Protein AF-A0A5J9UQK7-F1 (afdb_monomer)

Radius of gyration: 25.21 Å; Cα contacts (8 Å, |Δi|>4): 94; chains: 1; bounding box: 61×26×70 Å

Solvent-accessible surface area (backbone atoms only — not comparable to full-atom values): 7859 Å² total; per-residue (Å²): 138,81,83,79,80,78,80,78,80,74,80,75,76,78,67,87,87,74,89,59,83,60,76,60,79,60,20,46,84,39,96,62,12,38,28,36,71,59,69,66,51,66,45,81,70,42,59,70,68,53,50,45,26,18,48,29,53,48,61,93,92,41,74,60,47,83,61,49,55,66,70,61,19,54,49,40,38,51,53,52,50,54,52,48,54,54,51,52,50,54,51,52,52,50,50,50,54,52,49,55,62,61,63,67,70,66,75,86,89,84,92,81,86,76,74,68,76,60,57,70,68,65,77,77,116

Secondary structure (DSSP, 8-state):
---PPPPP-----------SS-GGGGEEEETTEEEETTT--EESS--HHHHHHHHTT--SSSPPPSSS-HHHHHHHHHHHHHHHHHHHHHHHHHHHHHHHHHHTTS------S-SHHHHHHHTT-

InterPro domains:
  IPR003656 Zinc finger, BED-type [PF26664] (34-74)
  IPR003656 Zinc finger, BED-type [PS50808] (18-72)

pLDDT: mean 70.91, std 16.41, range [33.97, 90.06]

Mean predicted aligned error: 16.17 Å

Foldseek 3Di:
DDDDDDDDDPPPPPDDPDPDPQLCVQWHDDDQWTAGPFPRDTDHHDDPVLSLCQLLLHDDPHPHDPRRDPVSNVVSVVVVVVVVVVVVVVVVVVVVVVVVVVVVPPDDDDPDDPDPVVVVVPVPD

Structure (mmCIF, N/CA/C/O backbone):
data_AF-A0A5J9UQK7-F1
#
_entry.id   AF-A0A5J9UQK7-F1
#
loop_
_atom_site.group_PDB
_atom_site.id
_atom_site.type_symbol
_atom_site.label_atom_id
_atom_site.label_alt_id
_atom_site.label_comp_id
_atom_site.label_asym_id
_atom_site.label_entity_id
_atom_site.label_seq_id
_atom_site.pdbx_PDB_ins_code
_atom_site.Cartn_x
_atom_site.Cartn_y
_atom_site.Cartn_z
_atom_site.occupancy
_atom_site.B_iso_or_equiv
_atom_site.auth_seq_id
_atom_site.auth_comp_id
_atom_site.auth_asym_id
_atom_site.auth_atom_id
_atom_site.pdbx_PDB_model_num
ATOM 1 N N . MET A 1 1 ? 50.484 12.935 -2.635 1.00 44.06 1 MET A N 1
ATOM 2 C CA . MET A 1 1 ? 49.468 11.869 -2.502 1.00 44.06 1 MET A CA 1
ATOM 3 C C . MET A 1 1 ? 48.147 12.545 -2.176 1.00 44.06 1 MET A C 1
ATOM 5 O O . MET A 1 1 ? 47.902 12.842 -1.016 1.00 44.06 1 MET A O 1
ATOM 9 N N . THR A 1 2 ? 47.350 12.893 -3.183 1.00 45.66 2 THR A N 1
ATOM 10 C CA . THR A 1 2 ? 46.071 13.583 -2.965 1.00 45.66 2 THR A CA 1
ATOM 11 C C . THR A 1 2 ? 44.968 12.596 -3.301 1.00 45.66 2 THR A C 1
ATOM 13 O O . THR A 1 2 ? 44.784 12.247 -4.463 1.00 45.66 2 THR A O 1
ATOM 16 N N . VAL A 1 3 ? 44.293 12.080 -2.276 1.00 52.06 3 VAL A N 1
ATOM 17 C CA . VAL A 1 3 ? 43.133 11.205 -2.454 1.00 52.06 3 VAL A CA 1
ATOM 18 C C . VAL A 1 3 ? 41.947 12.078 -2.858 1.00 52.06 3 VAL A C 1
ATOM 20 O O . VAL A 1 3 ? 41.438 12.869 -2.067 1.00 52.06 3 VAL A O 1
ATOM 23 N N . ALA A 1 4 ? 41.554 11.998 -4.128 1.00 55.50 4 ALA A N 1
ATOM 24 C CA . ALA A 1 4 ? 40.343 12.640 -4.615 1.00 55.50 4 ALA A CA 1
ATOM 25 C C . ALA A 1 4 ? 39.127 11.965 -3.962 1.00 55.50 4 ALA A C 1
ATOM 27 O O . ALA A 1 4 ? 38.980 10.742 -4.006 1.00 55.50 4 ALA A O 1
ATOM 28 N N . GLY A 1 5 ? 38.288 12.772 -3.312 1.00 49.16 5 GLY A N 1
ATOM 29 C CA . GLY A 1 5 ? 37.084 12.327 -2.622 1.00 49.16 5 GLY A CA 1
ATOM 30 C C . GLY A 1 5 ? 36.084 11.673 -3.574 1.00 49.16 5 GLY A C 1
ATOM 31 O O . GLY A 1 5 ? 35.743 12.224 -4.619 1.00 49.16 5 GLY A O 1
ATOM 32 N N . LEU A 1 6 ? 35.599 10.496 -3.183 1.00 55.16 6 LEU A N 1
ATOM 33 C CA . LEU A 1 6 ? 34.506 9.798 -3.852 1.00 55.16 6 LEU A CA 1
ATOM 34 C C . LEU A 1 6 ? 33.201 10.598 -3.679 1.00 55.16 6 LEU A C 1
ATOM 36 O O . LEU A 1 6 ? 32.876 10.973 -2.547 1.00 55.16 6 LEU A O 1
ATOM 40 N N . PRO A 1 7 ? 32.414 10.843 -4.741 1.00 49.03 7 PRO A N 1
ATOM 41 C CA . PRO A 1 7 ? 31.121 11.490 -4.590 1.00 49.03 7 PRO A CA 1
ATOM 42 C C . PRO A 1 7 ? 30.145 10.579 -3.836 1.00 49.03 7 PRO A C 1
ATOM 44 O O . PRO A 1 7 ? 29.992 9.389 -4.131 1.00 49.03 7 PRO A O 1
ATOM 47 N N . ALA A 1 8 ? 29.468 11.167 -2.850 1.00 56.53 8 ALA A N 1
ATOM 48 C CA . ALA A 1 8 ? 28.421 10.524 -2.076 1.00 56.53 8 ALA A CA 1
ATOM 49 C C . ALA A 1 8 ? 27.318 9.999 -3.006 1.00 56.53 8 ALA A C 1
ATOM 51 O O . ALA A 1 8 ? 26.727 10.738 -3.793 1.00 56.53 8 ALA A O 1
ATOM 52 N N . ARG A 1 9 ? 27.037 8.698 -2.895 1.00 51.75 9 ARG A N 1
ATOM 53 C CA . ARG A 1 9 ? 25.983 8.009 -3.642 1.00 51.75 9 ARG A CA 1
ATOM 54 C C . ARG A 1 9 ? 24.645 8.647 -3.273 1.00 51.75 9 ARG A C 1
ATOM 56 O O . ARG A 1 9 ? 24.136 8.443 -2.170 1.00 51.75 9 ARG A O 1
ATOM 63 N N . GLY A 1 10 ? 24.094 9.436 -4.192 1.00 37.41 10 GLY A N 1
ATOM 64 C CA . GLY A 1 10 ? 22.762 10.007 -4.066 1.00 37.41 10 GLY A CA 1
ATOM 65 C C . GLY A 1 10 ? 21.758 8.890 -3.805 1.00 37.41 10 GLY A C 1
ATOM 66 O O . GLY A 1 10 ? 21.570 7.996 -4.628 1.00 37.41 10 GLY A O 1
ATOM 67 N N . SER A 1 11 ? 21.132 8.922 -2.631 1.00 45.88 11 SER A N 1
ATOM 68 C CA . SER A 1 11 ? 20.009 8.051 -2.303 1.00 45.88 11 SER A CA 1
ATOM 69 C C . SER A 1 11 ? 18.832 8.467 -3.177 1.00 45.88 11 SER A C 1
ATOM 71 O O . SER A 1 11 ? 18.072 9.367 -2.825 1.00 45.88 11 SER A O 1
ATOM 73 N N . GLY A 1 12 ? 18.724 7.855 -4.358 1.00 33.97 12 GLY A N 1
ATOM 74 C CA . GLY A 1 12 ? 17.598 8.032 -5.262 1.00 33.97 12 GLY A CA 1
ATOM 75 C C . GLY A 1 12 ? 16.306 7.707 -4.522 1.00 33.97 12 GLY A C 1
ATOM 76 O O . GLY A 1 12 ? 16.006 6.544 -4.248 1.00 33.97 12 GLY A O 1
ATOM 77 N N . LYS A 1 13 ? 15.552 8.748 -4.163 1.00 42.59 13 LYS A N 1
ATOM 78 C CA . LYS A 1 13 ? 14.204 8.645 -3.604 1.00 42.59 13 LYS A CA 1
ATOM 79 C C . LYS A 1 13 ? 13.316 8.114 -4.727 1.00 42.59 13 LYS A C 1
ATOM 81 O O . LYS A 1 13 ? 12.778 8.887 -5.511 1.00 42.59 13 LYS A O 1
ATOM 86 N N . MET A 1 14 ? 13.240 6.789 -4.863 1.00 43.53 14 MET A N 1
ATOM 87 C CA . MET A 1 14 ? 12.318 6.139 -5.791 1.00 43.53 14 MET A CA 1
ATOM 88 C C . MET A 1 14 ? 10.908 6.580 -5.394 1.00 43.53 14 MET A C 1
ATOM 90 O O . MET A 1 14 ? 10.420 6.197 -4.332 1.00 43.53 14 MET A O 1
ATOM 94 N N . GLY A 1 15 ? 10.337 7.461 -6.217 1.00 40.88 15 GLY A N 1
ATOM 95 C CA . GLY A 1 15 ? 9.127 8.214 -5.926 1.00 40.88 15 GLY A CA 1
ATOM 96 C C . GLY A 1 15 ? 7.965 7.349 -5.459 1.00 40.88 15 GLY A C 1
ATOM 97 O O . GLY A 1 15 ? 7.827 6.185 -5.850 1.00 40.88 15 GLY A O 1
ATOM 98 N N . ASP A 1 16 ? 7.140 7.965 -4.616 1.00 47.94 16 ASP A N 1
ATOM 99 C CA . ASP A 1 16 ? 5.806 7.528 -4.233 1.00 47.94 16 ASP A CA 1
ATOM 100 C C . ASP A 1 16 ? 5.046 6.993 -5.452 1.00 47.94 16 ASP A C 1
ATOM 102 O O . ASP A 1 16 ? 4.464 7.730 -6.244 1.00 47.94 16 ASP A O 1
ATOM 106 N N . ARG A 1 17 ? 5.071 5.665 -5.605 1.00 50.12 17 ARG A N 1
ATOM 107 C CA . ARG A 1 17 ? 4.259 4.890 -6.544 1.00 50.12 17 ARG A CA 1
ATOM 108 C C . ARG A 1 17 ? 2.816 4.916 -6.027 1.00 50.12 17 ARG A C 1
ATOM 110 O O . ARG A 1 17 ? 2.335 3.947 -5.438 1.00 50.12 17 ARG A O 1
ATOM 117 N N . ASN A 1 18 ? 2.197 6.085 -6.142 1.00 57.38 18 ASN A N 1
ATOM 118 C CA . ASN A 1 18 ? 0.827 6.380 -5.769 1.00 57.38 18 ASN A CA 1
ATOM 119 C C . ASN A 1 18 ? -0.039 6.327 -7.032 1.00 57.38 18 ASN A C 1
ATOM 121 O O . ASN A 1 18 ? -0.100 7.301 -7.770 1.00 57.38 18 ASN A O 1
ATOM 125 N N . GLU A 1 19 ? -0.686 5.193 -7.291 1.00 51.75 19 GLU A N 1
ATOM 126 C CA . GLU A 1 19 ? -1.797 5.133 -8.257 1.00 51.75 19 GLU A CA 1
ATOM 127 C C . GLU A 1 19 ? -2.931 4.245 -7.740 1.00 51.75 19 GLU A C 1
ATOM 129 O O . GLU A 1 19 ? -3.485 3.377 -8.409 1.00 51.75 19 GLU A O 1
ATOM 134 N N . SER A 1 20 ? -3.247 4.400 -6.465 1.00 49.12 20 SER A N 1
ATOM 135 C CA . SER A 1 20 ? -4.304 3.646 -5.808 1.00 49.12 20 SER A CA 1
ATOM 136 C C . SER A 1 20 ? -4.649 4.417 -4.559 1.00 49.12 20 SER A C 1
ATOM 138 O O . SER A 1 20 ? -3.721 4.713 -3.805 1.00 49.12 20 SER A O 1
ATOM 140 N N . GLY A 1 21 ? -5.924 4.764 -4.370 1.00 55.91 21 GLY A N 1
ATOM 141 C CA . GLY A 1 21 ? -6.434 5.490 -3.206 1.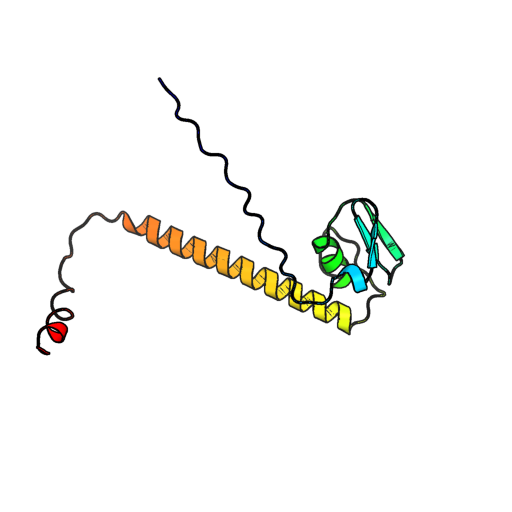00 55.91 21 GLY A CA 1
ATOM 142 C C . GLY A 1 21 ? -5.609 5.198 -1.956 1.00 55.91 21 GLY A C 1
ATOM 143 O O . GLY A 1 21 ? -5.371 4.037 -1.623 1.00 55.91 21 GLY A O 1
ATOM 144 N N . SER A 1 22 ? -5.059 6.272 -1.386 1.00 72.19 22 SER A N 1
ATOM 145 C CA . SER A 1 22 ? -4.127 6.284 -0.260 1.00 72.19 22 SER A CA 1
ATOM 146 C C . SER A 1 22 ? -4.304 5.051 0.624 1.00 72.19 22 SER A C 1
ATOM 148 O O . SER A 1 22 ? -5.383 4.860 1.169 1.00 72.19 22 SER A O 1
ATOM 150 N N . VAL A 1 23 ? -3.273 4.207 0.788 1.00 82.81 23 VAL A N 1
ATOM 151 C CA . VAL A 1 23 ? -3.349 2.975 1.613 1.00 82.81 23 VAL A CA 1
ATOM 152 C C . VAL A 1 23 ? -3.965 3.233 2.998 1.00 82.81 23 VAL A C 1
ATOM 154 O O . VAL A 1 23 ? -4.574 2.350 3.596 1.00 82.81 23 VAL A O 1
ATOM 157 N N . TRP A 1 24 ? -3.847 4.479 3.461 1.00 87.56 24 TRP A N 1
ATOM 158 C CA . TRP A 1 24 ? -4.426 5.038 4.672 1.00 87.56 24 TRP A CA 1
ATOM 159 C C . TRP A 1 24 ? -5.964 5.122 4.693 1.00 87.56 24 TRP A C 1
ATOM 161 O O . TRP A 1 24 ? -6.557 5.425 5.719 1.00 87.56 24 TRP A O 1
ATOM 171 N N . GLU A 1 25 ? -6.657 4.801 3.606 1.00 88.56 25 GLU A N 1
ATOM 172 C CA . GLU A 1 25 ? -8.087 4.512 3.667 1.00 88.56 25 GLU A CA 1
ATOM 173 C C . GLU A 1 25 ? -8.328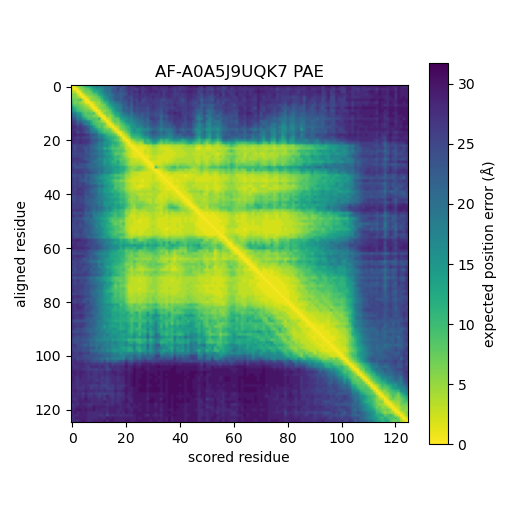 3.268 4.529 1.00 88.56 25 GLU A C 1
ATOM 175 O O . GLU A 1 25 ? -9.320 3.176 5.247 1.00 88.56 25 GLU A O 1
ATOM 180 N N . HIS A 1 26 ? -7.409 2.301 4.503 1.00 87.19 26 HIS A N 1
ATOM 181 C CA . HIS A 1 26 ? -7.539 1.027 5.203 1.00 87.19 26 HIS A CA 1
ATOM 182 C C . HIS A 1 26 ? -7.014 1.038 6.643 1.00 87.19 26 HIS A C 1
ATOM 184 O O . HIS A 1 26 ? -7.034 0.010 7.325 1.00 87.19 26 HIS A O 1
ATOM 190 N N . GLY A 1 27 ? -6.543 2.182 7.124 1.00 89.19 27 GLY A N 1
ATOM 191 C CA . GLY A 1 27 ? -5.976 2.337 8.456 1.00 89.19 27 GLY A CA 1
ATOM 192 C C . GLY A 1 27 ? -5.222 3.646 8.577 1.00 89.19 27 GLY A C 1
ATOM 193 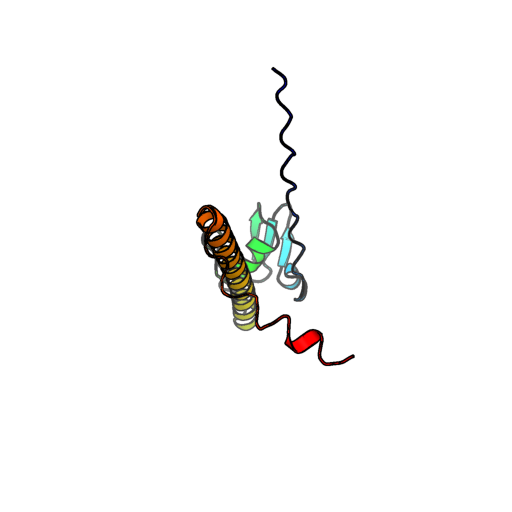O O . GLY A 1 27 ? -4.988 4.331 7.599 1.00 89.19 27 GLY A O 1
ATOM 194 N N . GLU A 1 28 ? -4.803 4.003 9.773 1.00 87.88 28 GLU A N 1
ATOM 195 C CA . GLU A 1 28 ? -4.228 5.319 10.030 1.00 87.88 28 GLU A CA 1
ATOM 196 C C . GLU A 1 28 ? -2.723 5.252 10.275 1.00 87.88 28 GLU A C 1
ATOM 198 O O . GLU A 1 28 ? -2.165 4.229 10.696 1.00 87.88 28 GLU A O 1
ATOM 203 N N . LYS A 1 29 ? -2.049 6.374 10.018 1.00 86.19 29 LYS A N 1
ATOM 204 C CA . LYS A 1 29 ? -0.661 6.550 10.428 1.00 86.19 29 LYS A CA 1
ATOM 205 C C . LYS A 1 29 ? -0.648 6.756 11.939 1.00 86.19 29 LYS A C 1
ATOM 207 O O . LYS A 1 29 ? -1.267 7.686 12.443 1.00 86.19 29 LYS A O 1
ATOM 212 N N . TYR A 1 30 ? 0.051 5.882 12.651 1.00 83.50 30 TYR A N 1
ATOM 213 C CA . TYR A 1 30 ? 0.069 5.884 14.110 1.00 83.50 30 TYR A CA 1
ATOM 214 C C . TYR A 1 30 ? 1.505 6.030 14.605 1.00 83.50 30 TYR A C 1
ATOM 216 O O . TYR A 1 30 ? 2.321 5.136 14.379 1.00 83.50 30 TYR A O 1
ATOM 224 N N . GLU A 1 31 ? 1.819 7.156 15.251 1.00 81.94 31 GLU A N 1
ATOM 225 C CA . GLU A 1 31 ? 3.181 7.531 15.668 1.00 81.94 31 GLU A CA 1
ATOM 226 C C . GLU A 1 31 ? 4.208 7.360 14.516 1.00 81.94 31 GLU A C 1
ATOM 228 O O . GLU A 1 31 ? 4.146 8.052 13.498 1.00 81.94 31 GLU A O 1
ATOM 233 N N . ALA A 1 32 ? 5.133 6.401 14.658 1.00 83.06 32 ALA A N 1
ATOM 234 C CA . ALA A 1 32 ? 6.159 6.013 13.685 1.00 83.06 32 ALA A CA 1
ATOM 235 C C . ALA A 1 32 ? 5.798 4.730 12.902 1.00 83.06 32 ALA A C 1
ATOM 237 O O . ALA A 1 32 ? 6.671 3.989 12.438 1.00 83.06 32 ALA A O 1
ATOM 238 N N . GLY A 1 33 ? 4.510 4.415 12.818 1.00 86.62 33 GLY A N 1
ATOM 239 C CA . GLY A 1 33 ? 3.989 3.151 12.328 1.00 86.62 33 GLY A CA 1
ATOM 240 C C . GLY A 1 33 ? 2.610 3.278 11.690 1.00 86.62 33 GLY A C 1
ATOM 241 O O . GLY A 1 33 ? 2.244 4.315 11.131 1.00 86.62 33 GLY A O 1
ATOM 242 N N . PHE A 1 34 ? 1.832 2.203 11.776 1.00 88.81 34 PHE A N 1
ATOM 243 C CA . PHE A 1 34 ? 0.474 2.148 11.243 1.00 88.81 34 PHE A CA 1
ATOM 244 C C . PHE A 1 34 ? -0.461 1.432 12.214 1.00 88.81 34 PHE A C 1
ATOM 246 O O . PHE A 1 34 ? -0.037 0.536 12.954 1.00 88.81 34 PHE A O 1
ATOM 253 N N . ARG A 1 35 ? -1.738 1.812 12.180 1.00 89.56 35 ARG A N 1
ATOM 254 C CA . ARG A 1 35 ? -2.833 1.100 12.834 1.00 89.56 35 ARG A CA 1
ATOM 255 C C . ARG A 1 35 ? -3.815 0.617 11.777 1.00 89.56 35 ARG A C 1
ATOM 257 O O . ARG A 1 35 ? -4.317 1.395 10.973 1.00 89.56 35 ARG A O 1
ATOM 264 N N . CYS A 1 36 ? -4.080 -0.682 11.777 1.00 90.06 36 CYS A N 1
ATOM 265 C CA . CYS A 1 36 ? -5.018 -1.298 10.847 1.00 90.06 36 CYS A CA 1
ATOM 266 C C . CYS A 1 36 ? -6.462 -1.112 11.324 1.00 90.06 36 CYS A C 1
ATOM 268 O O . CYS A 1 36 ? -6.758 -1.424 12.473 1.00 90.06 36 CYS A O 1
ATOM 270 N N . LYS A 1 37 ? -7.378 -0.693 10.440 1.00 90.06 37 LYS A N 1
ATOM 271 C CA . LYS A 1 37 ? -8.804 -0.555 10.790 1.00 90.06 37 LYS A CA 1
ATOM 272 C C . LYS A 1 37 ? -9.562 -1.888 10.873 1.00 90.06 37 LYS A C 1
ATOM 274 O O . LYS A 1 37 ? -10.687 -1.915 11.341 1.00 90.06 37 LYS A O 1
ATOM 279 N N . TYR A 1 38 ? -8.964 -2.982 10.389 1.00 89.56 38 TYR A N 1
ATOM 280 C CA . TYR A 1 38 ? -9.611 -4.298 10.314 1.00 89.56 38 TYR A CA 1
ATOM 281 C C . TYR A 1 38 ? -9.312 -5.179 11.525 1.00 89.56 38 TYR A C 1
ATOM 283 O O . TYR A 1 38 ? -10.225 -5.711 12.139 1.00 89.56 38 TYR A O 1
ATOM 291 N N . CYS A 1 39 ? -8.035 -5.343 11.881 1.00 87.62 39 CYS A N 1
ATOM 292 C CA . CYS A 1 39 ? -7.647 -6.114 13.067 1.00 87.62 39 CYS A CA 1
ATOM 293 C C . CYS A 1 39 ? -7.329 -5.243 14.283 1.00 87.62 39 CYS A C 1
ATOM 295 O O . CYS A 1 39 ? -6.935 -5.786 15.309 1.00 87.62 39 CYS A O 1
ATOM 297 N N . HIS A 1 40 ? -7.402 -3.911 14.156 1.00 86.56 40 HIS A N 1
ATOM 298 C CA . HIS A 1 40 ? -7.033 -2.944 15.200 1.00 86.56 40 HIS A CA 1
ATOM 299 C C . HIS A 1 40 ? -5.574 -3.057 15.682 1.00 86.56 40 HIS A C 1
ATOM 301 O O . HIS A 1 40 ? -5.147 -2.331 16.580 1.00 86.56 40 HIS A O 1
ATOM 307 N N . GLY A 1 41 ? -4.774 -3.918 15.045 1.00 85.19 41 GLY A N 1
ATOM 308 C CA . GLY A 1 41 ? -3.361 -4.083 15.325 1.00 85.19 41 GLY A CA 1
ATOM 309 C C . GLY A 1 41 ? -2.598 -2.817 14.964 1.00 85.19 41 GLY A C 1
ATOM 310 O O . GLY A 1 41 ? -2.689 -2.314 13.839 1.00 85.19 41 GLY A O 1
ATOM 311 N N . SER A 1 42 ? -1.829 -2.312 15.922 1.00 84.88 42 SER A N 1
ATOM 312 C CA . SER A 1 42 ? -0.850 -1.259 15.701 1.00 84.88 42 SER A CA 1
ATOM 313 C C . SER A 1 42 ? 0.549 -1.859 15.703 1.00 84.88 42 SER A C 1
ATOM 315 O O . SER A 1 42 ? 0.875 -2.740 16.499 1.00 84.88 42 SER A O 1
ATOM 317 N N . LYS A 1 43 ? 1.400 -1.386 14.794 1.00 81.75 43 LYS A N 1
ATOM 318 C CA . LYS A 1 43 ? 2.821 -1.732 14.797 1.00 81.75 43 LYS A CA 1
ATOM 319 C C . LYS A 1 43 ? 3.631 -0.454 14.849 1.00 81.75 43 LYS A C 1
ATOM 321 O O . LYS A 1 43 ? 3.479 0.397 13.977 1.00 81.75 43 LYS A O 1
ATOM 326 N N . LYS A 1 44 ? 4.512 -0.336 15.843 1.00 80.56 44 LYS A N 1
ATOM 327 C CA . LYS A 1 44 ? 5.502 0.743 15.904 1.00 80.56 44 LYS A CA 1
ATOM 328 C C . LYS A 1 44 ? 6.634 0.433 14.917 1.00 80.56 44 LYS A C 1
ATOM 330 O O . LYS A 1 44 ? 7.109 -0.699 14.857 1.00 80.56 44 LYS A O 1
ATOM 335 N N . GLY A 1 45 ? 7.043 1.419 14.120 1.00 74.56 45 GLY A N 1
ATOM 336 C CA . GLY A 1 45 ? 8.118 1.266 13.139 1.00 74.56 45 GLY A CA 1
ATOM 337 C C . GLY A 1 45 ? 7.662 0.658 11.808 1.00 74.56 45 GLY A C 1
ATOM 338 O O . GLY A 1 45 ? 7.574 -0.564 11.629 1.00 74.56 45 GLY A O 1
ATOM 339 N N . GLY A 1 46 ? 7.435 1.519 10.819 1.00 74.06 46 GLY A N 1
ATOM 340 C CA . GLY A 1 46 ? 7.109 1.106 9.457 1.00 74.06 46 GLY A CA 1
ATOM 341 C C . GLY A 1 46 ? 6.254 2.118 8.711 1.00 74.06 46 GLY A C 1
ATOM 342 O O . GLY A 1 46 ? 5.301 2.645 9.264 1.00 74.06 46 GLY A O 1
ATOM 343 N N . GLY A 1 47 ? 6.570 2.366 7.440 1.00 83.50 47 GLY A N 1
ATOM 344 C CA . GLY A 1 47 ? 5.748 3.212 6.573 1.00 83.50 47 GLY A CA 1
ATOM 345 C C . GLY A 1 47 ? 4.642 2.446 5.839 1.00 83.50 47 GLY A C 1
ATOM 346 O O . GLY A 1 47 ? 4.382 1.267 6.097 1.00 83.50 47 GLY A O 1
ATOM 347 N N . ALA A 1 48 ? 4.065 3.109 4.836 1.00 84.38 48 ALA A 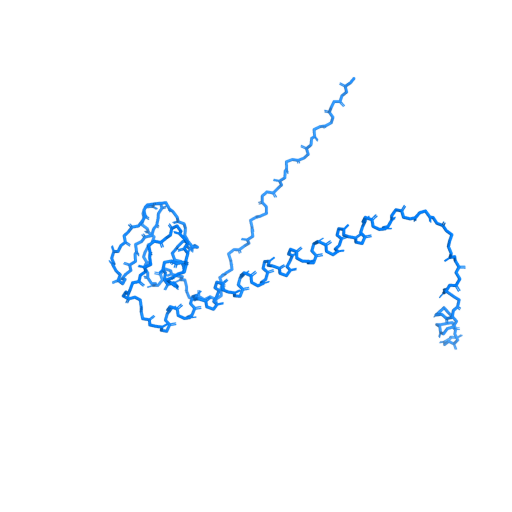N 1
ATOM 348 C CA . ALA A 1 48 ? 3.022 2.575 3.961 1.00 84.38 48 ALA A CA 1
ATOM 349 C C . ALA A 1 48 ? 3.348 1.183 3.383 1.00 84.38 48 ALA A C 1
ATOM 351 O O . ALA A 1 48 ? 2.459 0.351 3.255 1.00 84.38 48 ALA A O 1
ATOM 352 N N . THR A 1 49 ? 4.614 0.882 3.076 1.00 83.25 49 THR A N 1
ATOM 353 C CA . THR A 1 49 ? 5.020 -0.423 2.523 1.00 83.25 49 THR A CA 1
ATOM 354 C C . THR A 1 49 ? 4.731 -1.587 3.469 1.00 83.25 49 THR A C 1
ATOM 356 O O . THR A 1 49 ? 4.176 -2.597 3.039 1.00 83.25 49 THR A O 1
ATOM 359 N N . ARG A 1 50 ? 5.060 -1.449 4.763 1.00 85.50 50 ARG A N 1
ATOM 360 C CA . ARG A 1 50 ? 4.754 -2.490 5.759 1.00 85.50 50 ARG A CA 1
ATOM 361 C C . ARG A 1 50 ? 3.250 -2.605 5.975 1.00 85.50 50 ARG A C 1
ATOM 363 O O . ARG A 1 50 ? 2.747 -3.704 6.183 1.00 85.50 50 ARG A O 1
ATOM 370 N N . PHE A 1 51 ? 2.528 -1.496 5.849 1.00 87.06 51 PHE A N 1
ATOM 371 C CA . PHE A 1 51 ? 1.078 -1.522 5.921 1.00 87.06 51 PHE A CA 1
ATOM 372 C C . PHE A 1 51 ? 0.439 -2.240 4.715 1.00 87.06 51 PHE A C 1
ATOM 374 O O . PHE A 1 51 ? -0.410 -3.106 4.900 1.00 87.06 51 PHE A O 1
ATOM 381 N N . LYS A 1 52 ? 0.926 -2.009 3.487 1.00 87.19 52 LYS A N 1
ATOM 382 C CA . LYS A 1 52 ? 0.511 -2.775 2.293 1.00 87.19 52 LYS A CA 1
ATOM 383 C C . LYS A 1 52 ? 0.774 -4.279 2.461 1.00 87.19 52 LYS A C 1
ATOM 385 O O . LYS A 1 52 ? -0.075 -5.089 2.105 1.00 87.19 52 LYS A O 1
ATOM 390 N N . GLN A 1 53 ? 1.914 -4.660 3.044 1.00 87.69 53 GLN A N 1
ATOM 391 C CA . GLN A 1 53 ? 2.244 -6.061 3.357 1.00 87.69 53 GLN A CA 1
ATOM 392 C C . GLN A 1 53 ? 1.284 -6.681 4.387 1.00 87.69 53 GLN A C 1
ATOM 394 O O . GLN A 1 53 ? 0.839 -7.816 4.206 1.00 87.69 53 GLN A O 1
ATOM 399 N N . HIS A 1 54 ? 0.918 -5.920 5.425 1.00 89.44 54 HIS A N 1
ATOM 400 C CA . HIS A 1 54 ? -0.085 -6.316 6.418 1.00 89.44 54 HIS A CA 1
ATOM 401 C C . HIS A 1 54 ? -1.451 -6.595 5.769 1.00 89.44 54 HIS A C 1
ATOM 403 O O . HIS A 1 54 ? -2.049 -7.642 6.028 1.00 89.44 54 HIS A O 1
ATOM 409 N N . LEU A 1 55 ? -1.915 -5.685 4.899 1.00 88.62 55 LEU A N 1
ATOM 410 C CA . LEU A 1 55 ? -3.197 -5.794 4.188 1.00 88.62 55 LEU A CA 1
ATOM 411 C C . LEU A 1 55 ? -3.218 -6.942 3.173 1.00 88.62 55 LEU A C 1
ATOM 413 O O . LEU A 1 55 ? -4.224 -7.630 3.045 1.00 88.62 55 LEU A O 1
ATOM 417 N N . ALA A 1 56 ? -2.105 -7.177 2.479 1.0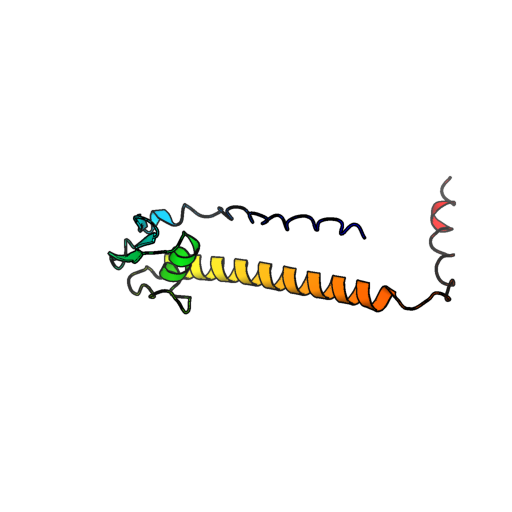0 86.94 56 ALA A N 1
ATOM 418 C CA . ALA A 1 56 ? -1.974 -8.261 1.509 1.00 86.94 56 ALA A CA 1
ATOM 419 C C . ALA A 1 56 ? -1.782 -9.647 2.154 1.00 86.94 56 ALA A C 1
ATOM 421 O O . ALA A 1 56 ? -1.653 -10.633 1.427 1.00 86.94 56 ALA A O 1
ATOM 422 N N . SER A 1 57 ? -1.699 -9.732 3.491 1.00 84.12 57 SER A N 1
ATOM 423 C CA . SER A 1 57 ? -1.313 -10.945 4.231 1.00 84.12 57 SER A CA 1
ATOM 424 C C . SER A 1 57 ? -0.030 -11.583 3.660 1.00 84.12 57 SER A C 1
ATOM 426 O O . SER A 1 57 ? 0.090 -12.804 3.556 1.00 84.12 57 SER A O 1
ATOM 428 N N . ARG A 1 58 ? 0.919 -10.748 3.213 1.00 73.00 58 ARG A N 1
ATOM 429 C CA . ARG A 1 58 ? 2.139 -11.148 2.496 1.00 73.00 58 ARG A CA 1
ATOM 430 C C . ARG A 1 58 ? 3.332 -10.350 3.020 1.00 73.00 58 ARG A C 1
ATOM 432 O O . ARG A 1 58 ? 3.433 -9.152 2.776 1.00 73.00 58 ARG A O 1
ATOM 439 N N . GLY A 1 59 ? 4.270 -11.034 3.664 1.00 65.50 59 GLY A N 1
ATOM 440 C CA . GLY A 1 59 ? 5.509 -10.463 4.198 1.00 65.50 59 GLY A CA 1
ATOM 441 C C . GLY A 1 59 ? 6.009 -11.296 5.375 1.00 65.50 59 GLY A C 1
ATOM 442 O O . GLY A 1 59 ? 5.194 -11.835 6.114 1.00 65.50 59 GLY A O 1
ATOM 443 N N . ASN A 1 60 ? 7.328 -11.418 5.534 1.00 64.56 60 ASN A N 1
ATOM 444 C CA . ASN A 1 60 ? 7.914 -12.249 6.594 1.00 64.56 60 ASN A CA 1
ATOM 445 C C . ASN A 1 60 ? 7.962 -11.508 7.942 1.00 64.56 60 ASN A C 1
ATOM 447 O O . ASN A 1 60 ? 7.725 -12.106 8.982 1.00 64.56 60 ASN A O 1
ATOM 451 N N . ASP A 1 61 ? 8.181 -10.190 7.921 1.00 66.88 61 ASP A N 1
ATOM 452 C CA . ASP A 1 61 ? 8.368 -9.377 9.134 1.00 66.88 61 ASP A CA 1
ATOM 453 C C . ASP A 1 61 ? 7.102 -8.641 9.595 1.00 66.88 61 ASP A C 1
ATOM 455 O O . ASP A 1 61 ? 7.165 -7.723 10.420 1.00 66.88 61 ASP A O 1
ATOM 459 N N . VAL A 1 62 ? 5.936 -8.948 9.025 1.00 73.38 62 VAL A N 1
ATOM 460 C CA . VAL A 1 62 ? 4.695 -8.207 9.283 1.00 73.38 62 VAL A CA 1
ATOM 461 C C . VAL A 1 62 ? 3.584 -9.180 9.651 1.00 73.38 62 VAL A C 1
ATOM 463 O O . VAL A 1 62 ? 3.299 -10.108 8.903 1.00 73.38 62 VAL A O 1
ATOM 466 N N . VAL A 1 63 ? 2.939 -8.938 10.798 1.00 80.06 63 VAL A N 1
ATOM 467 C CA . VAL A 1 63 ? 1.754 -9.690 11.232 1.00 80.06 63 VAL A CA 1
ATOM 468 C C . VAL A 1 63 ? 0.714 -9.615 10.122 1.00 80.06 63 VAL A C 1
ATOM 470 O O . VAL A 1 63 ? 0.413 -8.523 9.648 1.00 80.06 63 VAL A O 1
ATOM 473 N N . HIS A 1 64 ? 0.182 -10.744 9.679 1.00 84.19 64 HIS A N 1
ATOM 474 C CA . HIS A 1 64 ? -0.852 -10.765 8.651 1.00 84.19 64 HIS A CA 1
ATOM 475 C C . HIS A 1 64 ? -2.201 -10.349 9.240 1.00 84.19 64 HIS A C 1
ATOM 477 O O . HIS A 1 64 ? -2.566 -10.760 10.341 1.00 84.19 64 HIS A O 1
ATOM 483 N N . CYS A 1 65 ? -2.973 -9.555 8.500 1.00 85.94 65 CYS A N 1
ATOM 484 C CA . CYS A 1 65 ? -4.359 -9.319 8.876 1.00 85.94 65 CYS A CA 1
ATOM 485 C C . CYS A 1 65 ? -5.245 -10.473 8.395 1.00 85.94 65 CYS A C 1
ATOM 487 O O . CYS A 1 65 ? -5.215 -10.816 7.212 1.00 85.94 65 CYS A O 1
ATOM 489 N N . THR A 1 66 ? -6.059 -11.042 9.283 1.00 81.44 66 THR A N 1
ATOM 490 C CA . THR A 1 66 ? -7.089 -12.039 8.938 1.00 81.44 66 THR A CA 1
ATOM 491 C C . THR A 1 66 ? -8.437 -11.392 8.605 1.00 81.44 66 THR A C 1
ATOM 493 O O . THR A 1 66 ? -9.186 -11.941 7.801 1.00 81.44 66 THR A O 1
ATOM 496 N N . PHE A 1 67 ? -8.698 -10.197 9.150 1.00 82.94 67 PHE A N 1
ATOM 497 C CA . PHE A 1 67 ? -9.958 -9.450 9.036 1.00 82.94 67 PHE A CA 1
ATOM 498 C C . PHE A 1 67 ? -10.075 -8.574 7.776 1.00 82.94 67 PHE A C 1
ATOM 500 O O . PHE A 1 67 ? -11.120 -7.976 7.536 1.00 82.94 67 PHE A O 1
ATOM 507 N N . VAL A 1 68 ? -9.019 -8.469 6.961 1.00 85.88 68 VAL A N 1
ATOM 508 C CA . VAL A 1 68 ? -9.073 -7.692 5.711 1.00 85.88 68 VAL A CA 1
ATOM 509 C C . VAL A 1 68 ? -9.959 -8.418 4.690 1.00 85.88 68 VAL A C 1
ATOM 511 O O . VAL A 1 68 ? -9.692 -9.599 4.417 1.00 85.88 68 VAL A O 1
ATOM 514 N N . PRO A 1 69 ? -10.949 -7.730 4.083 1.00 87.81 69 PRO A N 1
ATOM 515 C CA . PRO A 1 69 ? -11.781 -8.274 3.016 1.00 87.81 69 PRO A CA 1
ATOM 516 C C . PRO A 1 69 ? -10.938 -8.827 1.872 1.00 87.81 69 PRO A C 1
ATOM 518 O O . PRO A 1 69 ? -9.894 -8.267 1.527 1.00 87.81 69 PRO A O 1
ATOM 521 N N . LYS A 1 70 ? -11.401 -9.920 1.262 1.00 85.81 70 LYS A N 1
ATOM 522 C CA . LYS A 1 70 ? -10.661 -10.606 0.197 1.00 85.81 70 LYS A CA 1
ATOM 523 C C . LYS A 1 70 ? -10.327 -9.667 -0.970 1.00 85.81 70 LYS A C 1
ATOM 525 O O . LYS A 1 70 ? -9.192 -9.684 -1.432 1.00 85.81 70 LYS A O 1
ATOM 530 N N . ASP A 1 71 ? -11.249 -8.787 -1.355 1.00 85.44 71 ASP A N 1
ATOM 531 C CA . ASP A 1 71 ? -11.046 -7.839 -2.459 1.00 85.44 71 ASP A CA 1
ATOM 532 C C . ASP A 1 71 ? -9.868 -6.892 -2.209 1.00 85.44 71 ASP A C 1
ATOM 534 O O . ASP A 1 71 ? -8.986 -6.734 -3.055 1.00 85.44 71 ASP A O 1
ATOM 538 N N . VAL A 1 72 ? -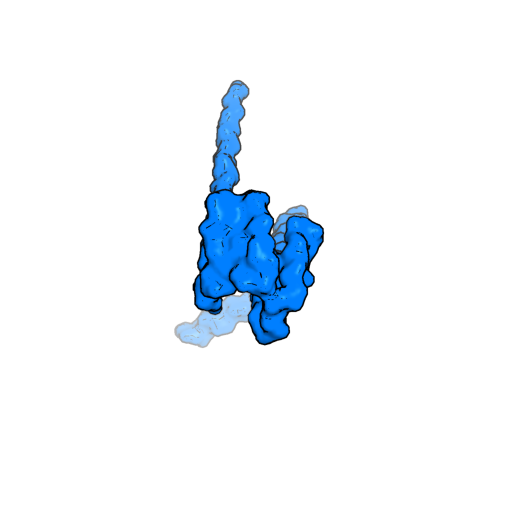9.804 -6.323 -1.002 1.00 85.88 72 VAL A N 1
ATOM 539 C CA . VAL A 1 72 ? -8.717 -5.433 -0.569 1.00 85.88 72 VAL A CA 1
ATOM 540 C C . VAL A 1 72 ? -7.398 -6.202 -0.503 1.00 85.88 72 VAL A C 1
ATOM 542 O O . VAL A 1 72 ? -6.363 -5.731 -0.979 1.00 85.88 72 VAL A O 1
ATOM 545 N N . ARG A 1 73 ? -7.427 -7.418 0.047 1.00 88.00 73 ARG A N 1
ATOM 546 C CA . ARG A 1 73 ? -6.252 -8.289 0.151 1.00 88.00 73 ARG A CA 1
ATOM 547 C C . ARG A 1 73 ? -5.672 -8.620 -1.224 1.00 88.00 73 ARG A C 1
ATOM 549 O O . ARG A 1 73 ? -4.473 -8.451 -1.439 1.00 88.00 73 ARG A O 1
ATOM 556 N N . ASP A 1 74 ? -6.514 -9.059 -2.155 1.00 86.56 74 ASP A N 1
ATOM 557 C CA . ASP A 1 74 ? -6.107 -9.461 -3.503 1.00 86.56 74 ASP A CA 1
ATOM 558 C C . ASP A 1 74 ? -5.679 -8.265 -4.361 1.00 86.56 74 ASP A C 1
ATOM 560 O O . ASP A 1 74 ? -4.815 -8.401 -5.232 1.00 86.56 74 ASP A O 1
ATOM 564 N N . TYR A 1 75 ? -6.231 -7.079 -4.103 1.00 87.38 75 TYR A N 1
ATOM 565 C CA . TYR A 1 75 ? -5.766 -5.831 -4.699 1.00 87.38 75 TYR A CA 1
ATOM 566 C C . TYR A 1 75 ? -4.318 -5.516 -4.303 1.00 87.38 75 TYR A C 1
ATOM 568 O O . TYR A 1 75 ? -3.439 -5.428 -5.165 1.00 87.38 75 TYR A O 1
ATOM 576 N N . TYR A 1 76 ? -4.035 -5.433 -2.997 1.00 85.56 76 TYR A N 1
ATOM 577 C CA . TYR A 1 76 ? -2.684 -5.132 -2.517 1.00 85.56 76 TYR A CA 1
ATOM 578 C C . TYR A 1 76 ? -1.684 -6.245 -2.834 1.00 85.56 76 TYR A C 1
ATOM 580 O O . TYR A 1 76 ? -0.509 -5.964 -3.069 1.00 85.56 76 TYR A O 1
ATOM 588 N N . ARG A 1 77 ? -2.136 -7.501 -2.906 1.00 85.81 77 ARG A N 1
ATOM 589 C CA . ARG A 1 77 ? -1.310 -8.624 -3.358 1.00 85.81 77 ARG A CA 1
ATOM 590 C C . ARG A 1 77 ? -0.837 -8.422 -4.797 1.00 85.81 77 ARG A C 1
ATOM 592 O O . ARG A 1 77 ? 0.367 -8.461 -5.039 1.00 85.81 77 ARG A O 1
ATOM 599 N N . ARG A 1 78 ? -1.755 -8.118 -5.723 1.00 85.56 78 ARG A N 1
ATOM 600 C CA . ARG A 1 78 ? -1.422 -7.821 -7.127 1.00 85.56 78 ARG A CA 1
ATOM 601 C C . ARG A 1 78 ? -0.505 -6.608 -7.258 1.00 85.56 78 ARG A C 1
ATOM 603 O O . ARG A 1 78 ? 0.439 -6.643 -8.042 1.00 85.56 78 ARG A O 1
ATOM 610 N N . GLU A 1 79 ? -0.729 -5.564 -6.465 1.00 84.25 79 GLU A N 1
ATOM 611 C CA . GLU A 1 79 ? 0.134 -4.376 -6.454 1.00 84.25 79 GLU A CA 1
ATOM 612 C C . GLU A 1 79 ? 1.567 -4.669 -5.992 1.00 84.25 79 GLU A C 1
ATOM 614 O O . GLU A 1 79 ? 2.545 -4.213 -6.602 1.00 84.25 79 GLU A O 1
ATOM 619 N N . LEU A 1 80 ? 1.715 -5.467 -4.932 1.00 82.38 80 LEU A N 1
ATOM 620 C CA . LEU A 1 80 ? 3.025 -5.907 -4.459 1.00 82.38 80 LEU A CA 1
ATOM 621 C C . LEU A 1 80 ? 3.719 -6.805 -5.488 1.00 82.38 80 LEU A C 1
ATOM 623 O O . LEU A 1 80 ? 4.918 -6.641 -5.718 1.00 82.38 80 LEU A O 1
ATOM 627 N N . ASP A 1 81 ? 2.984 -7.704 -6.140 1.00 82.69 81 ASP A N 1
ATOM 628 C CA . ASP A 1 81 ? 3.534 -8.600 -7.158 1.00 82.69 81 ASP A CA 1
ATOM 629 C C . ASP A 1 81 ? 3.965 -7.831 -8.419 1.00 82.69 81 ASP A C 1
ATOM 631 O O . ASP A 1 81 ? 5.083 -8.030 -8.900 1.00 82.69 81 ASP A O 1
ATOM 635 N N . ARG A 1 82 ? 3.176 -6.849 -8.886 1.00 81.12 82 ARG A N 1
ATOM 636 C CA . ARG A 1 82 ? 3.584 -5.924 -9.965 1.00 81.12 82 ARG A CA 1
ATOM 637 C C . ARG A 1 82 ? 4.858 -5.164 -9.613 1.00 81.12 82 ARG A C 1
ATOM 639 O O . ARG A 1 82 ? 5.749 -4.999 -10.447 1.00 81.12 82 ARG A O 1
ATOM 646 N N . THR A 1 83 ? 4.959 -4.698 -8.373 1.00 77.56 83 THR A N 1
ATOM 647 C CA . THR A 1 83 ? 6.146 -3.995 -7.880 1.00 77.56 83 THR A CA 1
ATOM 648 C C . THR A 1 83 ? 7.383 -4.892 -7.884 1.00 77.56 83 THR A C 1
ATOM 650 O O . T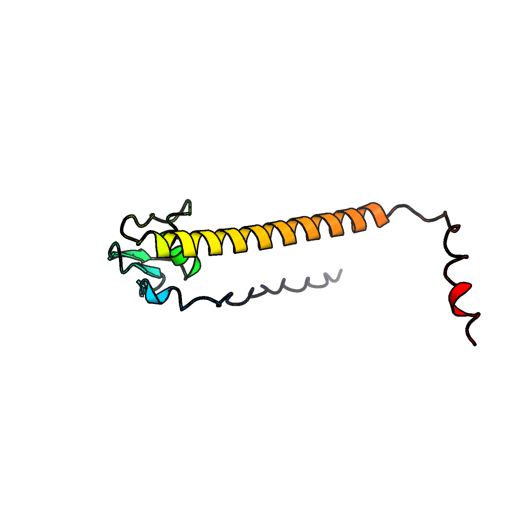HR A 1 83 ? 8.442 -4.442 -8.327 1.00 77.56 83 THR A O 1
ATOM 653 N N . LYS A 1 84 ? 7.252 -6.147 -7.441 1.00 75.88 84 LYS A N 1
ATOM 654 C CA . LYS A 1 84 ? 8.338 -7.134 -7.469 1.00 75.88 84 LYS A CA 1
ATOM 655 C C . LYS A 1 84 ? 8.759 -7.460 -8.893 1.00 75.88 84 LYS A C 1
ATOM 657 O O . LYS A 1 84 ? 9.939 -7.352 -9.187 1.00 75.88 84 LYS A O 1
ATOM 662 N N . ALA A 1 85 ? 7.814 -7.747 -9.786 1.00 72.81 85 ALA A N 1
ATOM 663 C CA . ALA A 1 85 ? 8.107 -8.042 -11.187 1.00 72.81 85 ALA A CA 1
ATOM 664 C C . ALA A 1 85 ? 8.887 -6.900 -11.862 1.00 72.81 85 ALA A C 1
ATOM 666 O O . ALA A 1 85 ? 9.899 -7.140 -12.518 1.00 72.81 85 ALA A O 1
ATOM 667 N N . LYS A 1 86 ? 8.484 -5.643 -11.625 1.00 73.62 86 LYS A N 1
ATOM 668 C CA . LYS A 1 86 ? 9.221 -4.463 -12.109 1.00 73.62 86 LYS A CA 1
ATOM 669 C C . LYS A 1 86 ? 10.636 -4.379 -11.525 1.00 73.62 86 LYS A C 1
ATOM 671 O O . LYS A 1 86 ? 11.561 -4.014 -12.244 1.00 73.62 86 LYS A O 1
ATOM 676 N N . ALA A 1 87 ? 10.817 -4.692 -10.242 1.00 74.31 87 ALA A N 1
ATOM 677 C CA . ALA A 1 87 ? 12.135 -4.693 -9.605 1.00 74.31 87 ALA A CA 1
ATOM 678 C C . ALA A 1 87 ? 13.039 -5.804 -10.166 1.00 74.31 87 ALA A C 1
ATOM 680 O O . ALA A 1 87 ? 14.188 -5.537 -10.507 1.00 74.31 87 ALA A O 1
ATOM 681 N N . THR A 1 88 ? 12.507 -7.016 -10.333 1.00 74.50 88 THR A N 1
ATOM 682 C CA . THR A 1 88 ? 13.225 -8.149 -10.928 1.00 74.50 88 THR A CA 1
ATOM 683 C C . THR A 1 88 ? 13.617 -7.862 -12.373 1.00 74.50 88 THR A C 1
ATOM 685 O O . THR A 1 88 ? 14.751 -8.134 -12.751 1.00 74.50 88 THR A O 1
ATOM 688 N N . ASN A 1 89 ? 12.727 -7.260 -13.171 1.00 75.62 89 ASN A N 1
ATOM 689 C CA . ASN A 1 89 ? 13.047 -6.905 -14.553 1.00 75.62 89 ASN A CA 1
ATOM 690 C C . ASN A 1 89 ? 14.184 -5.879 -14.629 1.00 75.62 89 ASN A C 1
ATOM 692 O O . ASN A 1 89 ? 15.141 -6.095 -15.359 1.00 75.62 89 ASN A O 1
ATOM 696 N N . ARG A 1 90 ? 14.135 -4.824 -13.802 1.00 78.94 90 ARG A N 1
ATOM 697 C CA . ARG A 1 90 ? 15.223 -3.832 -13.706 1.00 78.94 90 ARG A CA 1
ATOM 698 C C . ARG A 1 90 ? 16.550 -4.464 -13.293 1.00 78.94 90 ARG A C 1
ATOM 700 O O . ARG A 1 90 ? 17.590 -4.096 -13.818 1.00 78.94 90 ARG A O 1
ATOM 707 N N . MET A 1 91 ? 16.522 -5.414 -12.358 1.00 79.12 91 MET A N 1
ATOM 708 C CA . MET A 1 91 ? 17.722 -6.147 -11.952 1.00 79.12 91 MET A CA 1
ATOM 709 C C . MET A 1 91 ? 18.272 -7.000 -13.101 1.00 79.12 91 MET A C 1
ATOM 711 O O . MET A 1 91 ? 19.472 -6.984 -13.346 1.00 79.12 91 MET A O 1
ATOM 715 N N . LYS A 1 92 ? 17.402 -7.708 -13.828 1.00 81.75 92 LYS A N 1
ATOM 716 C CA . LYS A 1 92 ? 17.790 -8.543 -14.970 1.00 81.75 92 LYS A CA 1
ATOM 717 C C . LYS A 1 92 ? 18.346 -7.716 -16.131 1.00 81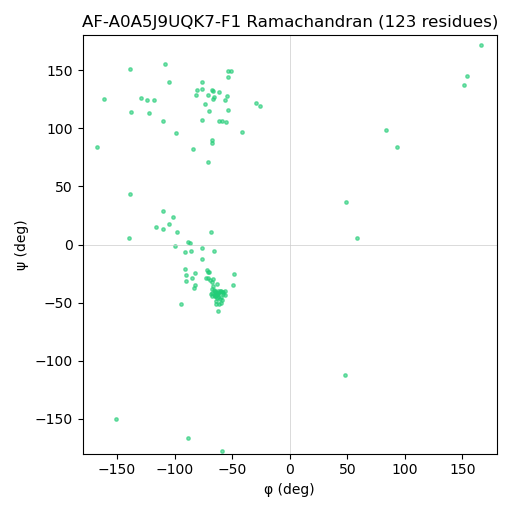.75 92 LYS A C 1
ATOM 719 O O . LYS A 1 92 ? 19.303 -8.132 -16.767 1.00 81.75 92 LYS A O 1
ATOM 724 N N . GLU A 1 93 ? 17.755 -6.558 -16.397 1.00 82.44 93 GLU A N 1
ATOM 725 C CA . GLU A 1 93 ? 18.236 -5.603 -17.398 1.00 82.44 93 GLU A CA 1
ATOM 726 C C . GLU A 1 93 ? 19.607 -5.042 -17.015 1.00 82.44 93 GLU A C 1
ATOM 728 O O . GLU A 1 93 ? 20.514 -5.043 -17.838 1.00 82.44 93 GLU A O 1
ATOM 733 N N . LYS A 1 94 ? 19.792 -4.665 -15.743 1.00 82.38 94 LYS A N 1
ATOM 734 C CA . LYS A 1 94 ? 21.087 -4.207 -15.232 1.00 82.38 94 LYS A CA 1
ATOM 735 C C . LYS A 1 94 ? 22.174 -5.274 -15.388 1.00 82.38 94 LYS A C 1
ATOM 737 O O . LYS A 1 94 ? 23.253 -4.950 -15.861 1.00 82.38 94 LYS A O 1
ATOM 742 N N . LEU A 1 95 ? 21.865 -6.529 -15.049 1.00 82.56 95 LEU A N 1
ATOM 743 C CA . LEU A 1 95 ? 22.795 -7.647 -15.230 1.00 82.56 95 LEU A CA 1
ATOM 744 C C . LEU A 1 95 ? 23.151 -7.861 -16.701 1.00 82.56 95 LEU A C 1
ATOM 746 O O . LEU A 1 95 ? 24.314 -8.067 -17.002 1.00 82.56 95 LEU A O 1
ATOM 750 N N . ARG A 1 96 ? 22.179 -7.766 -17.616 1.00 82.31 96 ARG A N 1
ATOM 751 C CA . ARG A 1 96 ? 22.449 -7.854 -19.060 1.00 82.31 96 ARG A CA 1
ATOM 752 C C . ARG A 1 96 ? 23.352 -6.733 -19.558 1.00 82.31 96 ARG A C 1
ATOM 754 O O . ARG A 1 96 ? 24.238 -6.994 -20.355 1.00 82.31 96 ARG A O 1
ATOM 761 N N . LEU A 1 97 ? 23.140 -5.504 -19.093 1.00 78.56 97 LEU A N 1
ATOM 762 C CA . LEU A 1 97 ? 24.020 -4.387 -19.440 1.00 78.56 97 LEU A CA 1
ATOM 763 C C . LEU A 1 97 ? 25.440 -4.583 -18.887 1.00 78.56 97 LEU A C 1
ATOM 765 O O . LEU A 1 97 ? 26.403 -4.248 -19.565 1.00 78.56 97 LEU A O 1
ATOM 769 N N . GLU A 1 98 ? 25.566 -5.104 -17.664 1.00 79.62 98 GLU A N 1
ATOM 770 C CA . GLU A 1 98 ? 26.861 -5.406 -17.039 1.00 79.62 98 GLU A CA 1
ATOM 771 C C . GLU A 1 98 ? 27.599 -6.545 -17.755 1.00 79.62 98 GLU A C 1
ATOM 773 O O . GLU A 1 98 ? 28.814 -6.464 -17.891 1.00 79.62 98 GLU A O 1
ATOM 778 N N . ASP A 1 99 ? 26.875 -7.549 -18.254 1.00 73.94 99 ASP A N 1
ATOM 779 C CA . ASP A 1 99 ? 27.408 -8.645 -19.074 1.00 73.94 99 ASP A CA 1
ATOM 780 C C . ASP A 1 99 ? 27.967 -8.112 -20.405 1.00 73.94 99 ASP A C 1
ATOM 782 O O . ASP A 1 99 ? 29.148 -8.277 -20.695 1.00 73.94 99 ASP A O 1
ATOM 786 N N . ILE A 1 100 ? 27.171 -7.317 -21.134 1.00 80.00 100 ILE A N 1
ATOM 787 C CA . ILE A 1 100 ? 27.593 -6.662 -22.388 1.00 80.00 100 ILE A CA 1
ATOM 788 C C . ILE A 1 100 ? 28.813 -5.751 -22.162 1.00 80.00 100 ILE A C 1
ATOM 790 O O . ILE A 1 100 ? 29.738 -5.723 -22.971 1.00 80.00 100 ILE A O 1
ATOM 794 N N . ALA A 1 101 ? 28.848 -5.009 -21.052 1.00 77.88 101 ALA A N 1
ATOM 795 C CA . ALA A 1 101 ? 29.975 -4.139 -20.719 1.00 77.88 101 ALA A CA 1
ATOM 796 C C . ALA A 1 101 ? 31.245 -4.913 -20.314 1.00 77.88 101 ALA A C 1
ATOM 798 O O . ALA A 1 101 ? 32.342 -4.368 -20.421 1.00 77.88 101 ALA A O 1
ATOM 799 N N . MET A 1 102 ? 31.110 -6.155 -19.840 1.00 69.38 102 MET A N 1
ATOM 800 C CA . MET A 1 102 ? 32.232 -7.028 -19.486 1.00 69.38 102 MET A CA 1
ATOM 801 C C . MET A 1 102 ? 32.798 -7.747 -20.716 1.00 69.38 102 MET A C 1
ATOM 803 O O . MET A 1 102 ? 34.014 -7.884 -20.833 1.00 69.38 102 MET A O 1
ATOM 807 N N . GLU A 1 103 ? 31.933 -8.151 -21.649 1.00 60.81 103 GLU A N 1
ATOM 808 C CA . GLU A 1 103 ? 32.327 -8.763 -22.924 1.00 60.81 103 GLU A CA 1
ATOM 809 C C . GLU A 1 103 ? 32.956 -7.749 -23.901 1.00 60.81 103 GLU A C 1
ATOM 811 O O . GLU A 1 103 ? 33.778 -8.119 -24.736 1.00 60.81 103 GLU A O 1
ATOM 816 N N . GLY A 1 104 ? 32.683 -6.450 -23.731 1.00 55.31 104 GLY A N 1
ATOM 817 C CA . GLY A 1 104 ? 33.278 -5.352 -24.509 1.00 55.31 104 GLY A CA 1
ATOM 818 C C . GLY A 1 104 ? 34.777 -5.075 -24.283 1.00 55.31 104 GLY A C 1
ATOM 819 O O . GLY A 1 104 ? 35.264 -4.048 -24.746 1.00 55.31 104 GLY A O 1
ATOM 820 N N . ASN A 1 105 ? 35.516 -5.943 -23.579 1.00 53.88 105 ASN A N 1
ATOM 821 C CA . ASN A 1 105 ? 36.986 -5.890 -23.495 1.00 53.88 105 ASN A CA 1
ATOM 822 C C . ASN A 1 105 ? 37.681 -6.972 -24.352 1.00 53.88 105 ASN A C 1
ATOM 824 O O . ASN A 1 105 ? 38.864 -7.258 -24.152 1.00 53.88 105 ASN A O 1
ATOM 828 N N . VAL A 1 106 ? 36.982 -7.573 -25.320 1.00 45.31 106 VAL A N 1
ATOM 829 C CA . VAL A 1 106 ? 37.663 -8.233 -26.442 1.00 45.31 106 VAL A CA 1
ATOM 830 C C . VAL A 1 106 ? 38.282 -7.134 -27.305 1.00 45.31 106 VAL A C 1
ATOM 832 O O . VAL A 1 106 ? 37.599 -6.254 -27.821 1.00 45.31 106 VAL A O 1
ATOM 835 N N . SER A 1 107 ? 39.614 -7.141 -27.336 1.00 46.38 107 SER A N 1
ATOM 836 C CA . SER A 1 107 ? 40.445 -6.280 -28.177 1.00 46.38 107 SER A CA 1
ATOM 837 C C . SER A 1 107 ? 40.027 -6.401 -29.645 1.00 46.38 107 SER A C 1
ATOM 839 O O . SER A 1 107 ? 39.522 -7.447 -30.036 1.00 46.38 107 SER A O 1
ATOM 841 N N . GLY A 1 108 ? 40.201 -5.311 -30.397 1.00 51.81 108 GLY A N 1
ATOM 842 C CA . GLY A 1 108 ? 39.726 -5.162 -31.772 1.00 51.81 108 GLY A CA 1
ATOM 843 C C . GLY A 1 108 ? 40.255 -6.184 -32.779 1.00 51.81 108 GLY A C 1
ATOM 844 O O . GLY A 1 108 ? 41.025 -7.075 -32.430 1.00 51.81 108 GLY A O 1
ATOM 845 N N . ASP A 1 109 ? 39.823 -5.947 -34.019 1.00 47.31 109 ASP A N 1
ATOM 846 C CA . ASP A 1 109 ? 39.976 -6.746 -35.242 1.00 47.31 109 ASP A CA 1
ATOM 847 C C . ASP A 1 109 ? 38.797 -7.704 -35.513 1.00 47.31 109 ASP A C 1
ATOM 849 O O . ASP A 1 109 ? 38.839 -8.872 -35.145 1.00 47.31 109 ASP A O 1
ATOM 853 N N . ASP A 1 110 ? 37.739 -7.166 -36.143 1.00 47.81 110 ASP A N 1
ATOM 854 C CA . ASP A 1 110 ? 37.085 -7.747 -37.337 1.00 47.81 110 ASP A CA 1
ATOM 855 C C . ASP A 1 110 ? 36.125 -6.690 -37.948 1.00 47.81 110 ASP A C 1
ATOM 857 O O . ASP A 1 110 ? 34.943 -6.595 -37.615 1.00 47.81 110 ASP A O 1
ATOM 861 N N . ASP A 1 111 ? 36.684 -5.796 -38.771 1.00 48.78 111 ASP A N 1
ATOM 862 C CA . ASP A 1 111 ? 35.971 -4.790 -39.572 1.00 48.78 111 ASP A CA 1
ATOM 863 C C . ASP A 1 111 ? 35.488 -5.410 -40.903 1.00 48.78 111 ASP A C 1
ATOM 865 O O . ASP A 1 111 ? 36.170 -5.206 -41.902 1.00 48.78 111 ASP A O 1
ATOM 869 N N . GLU A 1 112 ? 34.356 -6.131 -40.996 1.00 49.59 112 GLU A N 1
ATOM 870 C CA . GLU A 1 112 ? 33.853 -6.566 -42.331 1.00 49.59 112 GLU A CA 1
ATOM 871 C C . GLU A 1 112 ? 32.326 -6.505 -42.605 1.00 49.59 112 GLU A C 1
ATOM 873 O O . GLU A 1 112 ? 31.921 -6.833 -43.718 1.00 49.59 112 GLU A O 1
ATOM 878 N N . ASP A 1 113 ? 31.465 -5.965 -41.726 1.00 46.12 113 ASP A N 1
ATOM 879 C CA . ASP A 1 113 ? 29.993 -5.998 -41.951 1.00 46.12 113 ASP A CA 1
ATOM 880 C C . ASP A 1 113 ? 29.272 -4.629 -42.136 1.00 46.12 113 ASP A C 1
ATOM 882 O O . ASP A 1 113 ? 28.041 -4.568 -42.101 1.00 46.12 113 ASP A O 1
ATOM 886 N N . ASP A 1 114 ? 29.981 -3.515 -42.389 1.00 50.12 114 ASP A N 1
ATOM 887 C CA . ASP A 1 114 ? 29.396 -2.146 -42.429 1.00 50.12 114 ASP A CA 1
ATOM 888 C C . ASP A 1 114 ? 29.312 -1.470 -43.826 1.00 50.12 114 ASP A C 1
ATOM 890 O O . ASP A 1 114 ? 29.058 -0.266 -43.938 1.00 50.12 114 ASP A O 1
ATOM 894 N N . VAL A 1 115 ? 29.494 -2.202 -44.935 1.00 51.06 115 VAL A N 1
ATOM 895 C CA . VAL A 1 115 ? 29.509 -1.594 -46.292 1.00 51.06 115 VAL A CA 1
ATOM 896 C C . VAL A 1 115 ? 28.147 -1.529 -47.001 1.00 51.06 115 VAL A C 1
ATOM 898 O O . VAL A 1 115 ? 27.965 -0.695 -47.890 1.00 51.06 115 VAL A O 1
ATOM 901 N N . GLU A 1 116 ? 27.160 -2.343 -46.615 1.00 52.84 116 GLU A N 1
ATOM 902 C CA . GLU A 1 116 ? 25.885 -2.436 -47.353 1.00 52.84 116 GLU A CA 1
ATOM 903 C C . GLU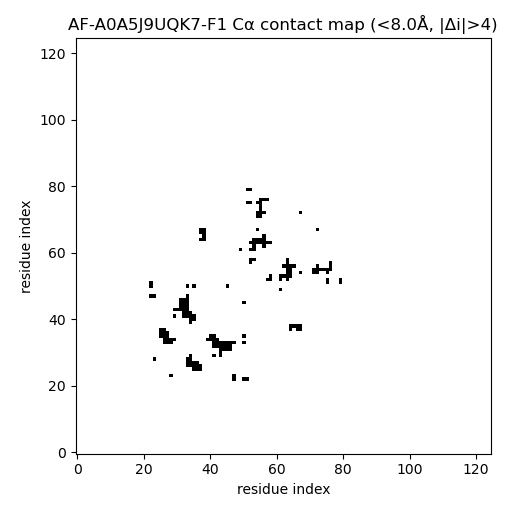 A 1 116 ? 24.817 -1.440 -46.863 1.00 52.84 116 GLU A C 1
ATOM 905 O O . GLU A 1 116 ? 24.037 -0.907 -47.656 1.00 52.84 116 GLU A O 1
ATOM 910 N N . LEU A 1 117 ? 24.823 -1.092 -45.570 1.00 51.66 117 LEU A N 1
ATOM 911 C CA . LEU A 1 117 ? 23.797 -0.222 -44.983 1.00 51.66 117 LEU A CA 1
ATOM 912 C C . LEU A 1 117 ? 23.940 1.247 -45.414 1.00 51.66 117 LEU A C 1
ATOM 914 O O . LEU A 1 117 ? 22.948 1.972 -45.515 1.00 51.66 117 LEU A O 1
ATOM 918 N N . ASN A 1 118 ? 25.164 1.689 -45.721 1.00 49.81 118 ASN A N 1
ATOM 919 C CA . ASN A 1 118 ? 25.419 3.073 -46.107 1.00 49.81 118 ASN A CA 1
ATOM 920 C C . ASN A 1 118 ? 25.110 3.333 -47.596 1.00 49.81 118 ASN A C 1
ATOM 922 O O . ASN A 1 118 ? 24.769 4.453 -47.957 1.00 49.81 118 ASN A O 1
ATOM 926 N N . ALA A 1 119 ? 25.141 2.318 -48.470 1.00 57.38 119 ALA A N 1
ATOM 927 C CA . ALA A 1 119 ? 24.859 2.490 -49.902 1.00 57.38 119 ALA A CA 1
ATOM 928 C C . ALA A 1 119 ? 23.380 2.818 -50.196 1.00 57.38 119 ALA A C 1
ATOM 930 O O . ALA A 1 119 ? 23.080 3.571 -51.125 1.00 57.38 119 ALA A O 1
ATOM 931 N N . ALA A 1 120 ? 22.452 2.325 -49.369 1.00 57.75 120 ALA A N 1
ATOM 932 C CA . ALA A 1 120 ? 21.017 2.556 -49.542 1.00 57.75 120 ALA A CA 1
ATOM 933 C C . ALA A 1 120 ? 20.584 4.010 -49.259 1.00 57.75 120 ALA A C 1
ATOM 935 O O . ALA A 1 120 ? 19.560 4.463 -49.772 1.00 57.75 120 ALA A O 1
ATOM 936 N N . ILE A 1 121 ? 21.359 4.762 -48.470 1.00 57.72 121 ILE A N 1
ATOM 937 C CA . ILE A 1 121 ? 21.007 6.130 -48.057 1.00 57.72 121 ILE A CA 1
ATOM 938 C C . ILE A 1 121 ? 21.431 7.168 -49.112 1.00 57.72 121 ILE A C 1
ATOM 940 O O . ILE A 1 121 ? 20.755 8.184 -49.280 1.00 57.72 121 ILE A O 1
ATOM 944 N N . HIS A 1 122 ? 22.485 6.903 -49.891 1.00 57.75 122 HIS A N 1
ATOM 945 C CA . HIS A 1 122 ? 23.045 7.884 -50.838 1.00 57.75 122 HIS A CA 1
ATOM 946 C C . HIS A 1 122 ? 22.456 7.813 -52.251 1.00 57.75 122 HIS A C 1
ATOM 948 O O . HIS A 1 122 ? 22.737 8.684 -53.065 1.00 57.75 122 HIS A O 1
ATOM 954 N N . MET A 1 123 ? 21.616 6.818 -52.557 1.00 54.88 123 MET A N 1
ATOM 955 C CA . MET A 1 123 ? 20.969 6.690 -53.874 1.00 54.88 123 MET A CA 1
ATOM 956 C C . MET A 1 123 ? 19.652 7.476 -54.011 1.00 54.88 123 MET A C 1
ATOM 958 O O . MET A 1 123 ? 19.016 7.425 -55.061 1.00 54.88 123 MET A O 1
ATOM 962 N N . SER A 1 124 ? 19.233 8.205 -52.969 1.00 51.69 124 SER A N 1
ATOM 963 C CA . SER A 1 124 ? 17.975 8.972 -52.956 1.00 51.69 124 SER A CA 1
ATOM 964 C C . SER A 1 124 ? 18.167 10.493 -52.988 1.00 51.69 124 SER A C 1
ATOM 966 O O . SER A 1 124 ? 17.316 11.226 -52.477 1.00 51.69 124 SER A O 1
ATOM 968 N N . ARG A 1 125 ? 19.257 10.998 -53.581 1.00 44.34 125 ARG A N 1
ATOM 969 C CA . ARG A 1 125 ? 19.377 12.429 -53.883 1.00 44.34 125 ARG A CA 1
ATOM 970 C C . ARG A 1 125 ? 20.159 12.721 -55.153 1.00 44.34 125 ARG A C 1
ATOM 972 O O . ARG A 1 125 ? 21.234 12.115 -55.329 1.00 44.34 125 ARG A O 1
#

Organism: NCBI:txid38414

Sequence (125 aa):
MTVAGLPARGSGKMGDRNESGSVWEHGEKYEAGFRCKYCHGSKKGGGATRFKQHLASRGNDVVHCTFVPKDVRDYYRRELDRTKAKATNRMKEKLRLEDIAMEGNVSGDDDEDDVELNAAIHMSR